Protein AF-A0A6I9VSH8-F1 (afdb_monomer_lite)

Organism: NCBI:txid144034

pLDDT: mean 87.17, std 11.44, range [42.62, 98.12]

Secondary structure (DSSP, 8-state):
-----TTHHHHHHHHHHHHHHHHHHHHHHHHHHHHHT--GGGS-HHHHHHHHHHHHHHHHHHHHHHHHTT---HHHHHHHHHHHHTT-EEEEEP-SS--EEEEEPPTT--HHHHHHHHHHHHHTT-------SS-S--S----

InterPro domains:
  IPR006205 Mevalonate kinase [PTHR43290] (6-136)
  IPR036554 GHMP kinase, C-terminal domain superfamily [G3DSA:3.30.70.890] (1-135)
  IPR036554 GHMP kinase, C-terminal domain superfamily [SSF55060] (44-135)

Structure (mmCIF, N/CA/C/O backbone):
data_AF-A0A6I9VSH8-F1
#
_entry.id   AF-A0A6I9VSH8-F1
#
loop_
_atom_site.group_PDB
_atom_site.id
_atom_site.type_symbol
_atom_site.label_atom_id
_atom_site.label_alt_id
_atom_site.label_comp_id
_atom_site.label_asym_id
_atom_site.label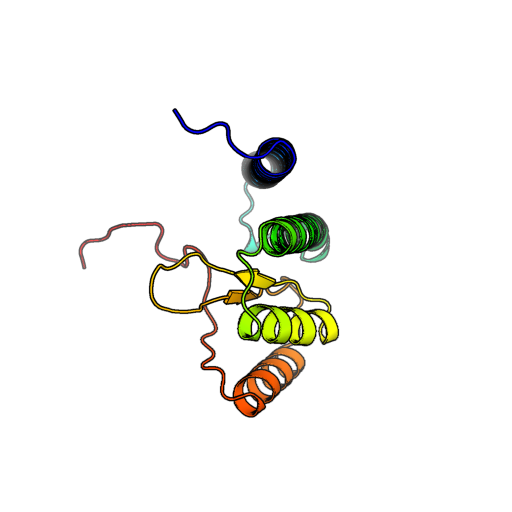_entity_id
_atom_site.label_seq_id
_atom_site.pdbx_PDB_ins_code
_atom_site.Cartn_x
_atom_site.Cartn_y
_atom_site.Cartn_z
_atom_site.occupancy
_atom_site.B_iso_or_equiv
_atom_site.auth_seq_id
_atom_site.auth_comp_id
_atom_site.auth_asym_id
_atom_site.auth_atom_id
_atom_site.pdbx_PDB_model_num
ATOM 1 N N . MET A 1 1 ? -9.561 30.539 16.257 1.00 42.62 1 MET A N 1
ATOM 2 C CA . MET A 1 1 ? -8.435 29.585 16.233 1.00 42.62 1 MET A CA 1
ATOM 3 C C . MET A 1 1 ? -8.617 28.661 17.418 1.00 42.62 1 MET A C 1
ATOM 5 O O . MET A 1 1 ? -8.584 29.148 18.536 1.00 42.62 1 MET A O 1
ATOM 9 N N . ARG A 1 2 ? -8.975 27.393 17.188 1.00 45.47 2 ARG A N 1
ATOM 10 C CA . ARG A 1 2 ? -9.014 26.387 18.259 1.00 45.47 2 ARG A CA 1
ATOM 11 C C . ARG A 1 2 ? -7.583 25.909 18.460 1.00 45.47 2 ARG A C 1
ATOM 13 O O . ARG A 1 2 ? -6.964 25.522 17.475 1.00 45.47 2 ARG A O 1
ATOM 20 N N . ASP A 1 3 ? -7.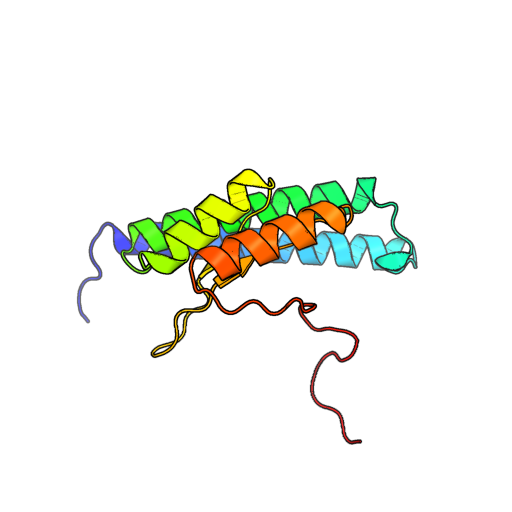096 25.958 19.692 1.00 50.59 3 ASP A N 1
ATOM 21 C CA . ASP A 1 3 ? -5.864 25.285 20.090 1.00 50.59 3 ASP A CA 1
ATOM 22 C C . ASP A 1 3 ? -5.998 23.798 19.752 1.00 50.59 3 ASP A C 1
ATOM 24 O O . ASP A 1 3 ? -6.753 23.056 20.387 1.00 50.59 3 ASP A O 1
ATOM 28 N N . SER A 1 4 ? -5.326 23.372 18.685 1.00 56.50 4 SER A N 1
ATOM 29 C CA . SER A 1 4 ? -5.160 21.962 18.359 1.00 56.50 4 SER A CA 1
ATOM 30 C C . SER A 1 4 ? -4.511 21.278 19.563 1.00 56.50 4 SER A C 1
ATOM 32 O O . SER A 1 4 ? -3.503 21.759 20.077 1.00 56.50 4 SER A O 1
ATOM 34 N N . CYS A 1 5 ? -5.113 20.184 20.035 1.00 61.09 5 CYS A N 1
ATOM 35 C CA . CYS A 1 5 ? -4.659 19.407 21.189 1.00 61.09 5 CYS A CA 1
ATOM 36 C C . CYS A 1 5 ? -3.136 19.171 21.141 1.00 61.09 5 CYS A C 1
ATOM 38 O O . CYS A 1 5 ? -2.602 18.836 20.084 1.00 61.09 5 CYS A O 1
ATOM 40 N N . SER A 1 6 ? -2.444 19.310 22.278 1.00 74.44 6 SER A N 1
ATOM 41 C CA . SER A 1 6 ? -0.973 19.249 22.392 1.00 74.44 6 SER A CA 1
ATOM 42 C C . SER A 1 6 ? -0.329 17.967 21.844 1.00 74.44 6 SER A C 1
ATOM 44 O O . SER A 1 6 ? 0.874 17.941 21.606 1.00 74.44 6 SER A O 1
ATOM 46 N N . ILE A 1 7 ? -1.124 16.918 21.624 1.00 75.12 7 ILE A N 1
ATOM 47 C CA . ILE A 1 7 ? -0.703 15.615 21.094 1.00 75.12 7 ILE A CA 1
ATOM 48 C C . ILE A 1 7 ? -0.900 15.523 19.569 1.00 75.12 7 ILE A C 1
ATOM 50 O O . ILE A 1 7 ? -0.199 14.769 18.903 1.00 75.12 7 ILE A O 1
ATOM 54 N N . ILE A 1 8 ? -1.811 16.311 18.988 1.00 86.31 8 ILE A N 1
ATOM 55 C CA . ILE A 1 8 ? -2.130 16.248 17.553 1.00 86.31 8 ILE A CA 1
ATOM 56 C C . ILE A 1 8 ? -0.989 16.825 16.715 1.00 86.31 8 ILE A C 1
ATOM 58 O O . ILE A 1 8 ? -0.578 16.195 15.743 1.00 86.31 8 ILE A O 1
ATOM 62 N N . ASN A 1 9 ? -0.462 17.994 17.093 1.00 88.94 9 ASN A N 1
ATOM 63 C CA . ASN A 1 9 ? 0.561 18.675 16.293 1.00 88.94 9 ASN A CA 1
ATOM 64 C C . ASN A 1 9 ? 1.828 17.816 16.108 1.00 88.94 9 ASN A C 1
ATOM 66 O O . ASN A 1 9 ? 2.209 17.613 14.960 1.00 88.94 9 ASN A O 1
ATOM 70 N N . PRO A 1 10 ? 2.405 17.191 17.158 1.00 92.69 10 PRO A N 1
ATOM 71 C CA . PRO A 1 10 ? 3.559 16.309 16.977 1.00 92.69 10 PRO A CA 1
ATOM 72 C C . PRO A 1 10 ? 3.290 15.112 16.056 1.00 92.69 10 PRO A C 1
ATOM 74 O O . PRO A 1 10 ? 4.185 14.663 15.344 1.00 92.69 10 PRO A O 1
ATOM 77 N N . ILE A 1 11 ? 2.071 14.558 16.056 1.00 92.25 11 ILE A N 1
ATOM 78 C CA . ILE A 1 11 ? 1.732 13.442 15.163 1.00 92.25 11 ILE A CA 1
ATOM 79 C C . ILE A 1 11 ? 1.655 13.925 13.710 1.00 92.25 11 ILE A C 1
ATOM 81 O O . ILE A 1 11 ? 2.183 13.259 12.822 1.00 92.25 11 ILE A O 1
ATOM 85 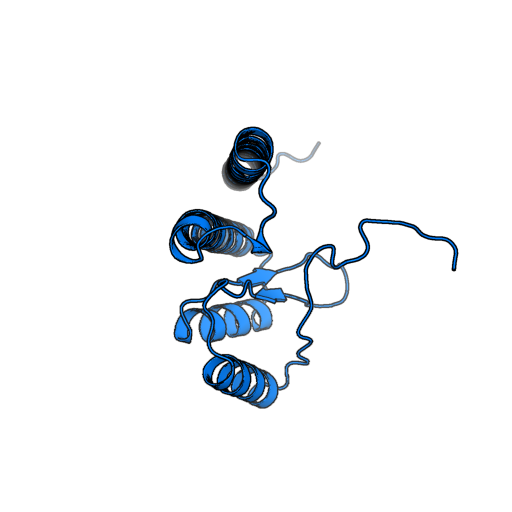N N . LEU A 1 12 ? 1.044 15.087 13.466 1.00 91.81 12 LEU A N 1
ATOM 86 C CA . LEU A 1 12 ? 0.994 15.689 12.131 1.00 91.81 12 LEU A CA 1
ATOM 87 C C . LEU A 1 12 ? 2.392 16.056 11.618 1.00 91.81 12 LEU A C 1
ATOM 89 O O . LEU A 1 12 ? 2.695 15.800 10.455 1.00 91.81 12 LEU A O 1
ATOM 93 N N . ASP A 1 13 ? 3.260 16.574 12.488 1.00 94.50 13 ASP A N 1
ATOM 94 C CA . ASP A 1 13 ? 4.657 16.863 12.154 1.00 94.50 13 ASP A CA 1
ATOM 95 C C . ASP A 1 13 ? 5.401 15.585 11.746 1.00 94.50 13 ASP A C 1
ATOM 97 O O . ASP A 1 13 ? 6.085 15.568 10.725 1.00 94.50 13 ASP A O 1
ATOM 101 N N . ASN A 1 14 ? 5.198 14.478 12.468 1.00 95.31 14 ASN A N 1
ATOM 102 C CA . ASN A 1 14 ? 5.764 13.182 12.085 1.00 95.31 14 ASN A CA 1
ATOM 103 C C . ASN A 1 14 ? 5.216 12.675 10.742 1.00 95.31 14 ASN A C 1
ATOM 105 O O . ASN A 1 14 ? 5.982 12.157 9.935 1.00 95.31 14 ASN A O 1
ATOM 109 N N . ILE A 1 15 ? 3.920 12.845 10.458 1.00 94.06 15 ILE A N 1
ATOM 110 C CA . ILE A 1 15 ? 3.347 12.486 9.148 1.00 94.06 15 ILE A CA 1
ATOM 111 C C . ILE A 1 15 ? 4.002 13.306 8.026 1.00 94.06 15 ILE A C 1
ATOM 113 O O . ILE A 1 15 ? 4.315 12.751 6.969 1.00 94.06 15 ILE A O 1
ATOM 117 N N . ASN A 1 16 ? 4.256 14.598 8.253 1.00 95.25 16 ASN A N 1
ATOM 118 C CA . ASN A 1 16 ? 4.971 15.446 7.298 1.00 95.25 16 ASN A CA 1
ATOM 119 C C . ASN A 1 16 ? 6.413 14.962 7.088 1.00 95.25 16 ASN A C 1
ATOM 121 O O . ASN A 1 16 ? 6.855 14.856 5.947 1.00 95.25 16 ASN A O 1
ATOM 125 N N . VAL A 1 17 ? 7.122 14.599 8.163 1.00 96.81 17 VAL A N 1
ATOM 126 C CA . VAL A 1 17 ? 8.474 14.022 8.075 1.00 96.81 17 VAL A CA 1
ATOM 127 C C . VAL A 1 17 ? 8.469 12.733 7.250 1.00 96.81 17 VAL A C 1
ATOM 129 O O . VAL A 1 17 ? 9.245 12.626 6.306 1.00 96.81 17 VAL A O 1
ATOM 132 N N . LEU A 1 18 ? 7.564 11.788 7.532 1.00 96.06 18 LEU A N 1
ATOM 133 C CA . LEU A 1 18 ? 7.449 10.546 6.755 1.00 96.06 18 LEU A CA 1
ATOM 134 C C . LEU A 1 18 ? 7.141 10.814 5.276 1.00 96.06 18 LEU A C 1
ATOM 136 O O . LEU A 1 18 ? 7.642 10.106 4.406 1.00 96.06 18 LEU A O 1
ATOM 140 N N . SER A 1 19 ? 6.330 11.834 4.989 1.00 94.62 19 SER A N 1
ATOM 141 C CA . SER A 1 19 ? 5.988 12.218 3.615 1.00 94.62 19 SER A CA 1
ATOM 142 C C . SER A 1 19 ? 7.201 12.772 2.869 1.00 94.62 19 SER A C 1
ATOM 144 O O . SER A 1 19 ? 7.423 12.398 1.722 1.00 94.62 19 SER A O 1
ATOM 146 N N . ASN A 1 20 ? 8.019 13.600 3.524 1.00 96.62 20 ASN A N 1
ATOM 147 C CA . ASN A 1 20 ? 9.257 14.111 2.935 1.00 96.62 20 ASN A CA 1
ATOM 148 C C . ASN A 1 20 ? 10.263 12.982 2.674 1.00 96.62 20 ASN A C 1
ATOM 150 O O . ASN A 1 20 ? 10.813 12.912 1.583 1.00 96.62 20 ASN A O 1
ATOM 154 N N . ILE A 1 21 ? 10.420 12.044 3.616 1.00 96.62 21 ILE A N 1
ATOM 155 C CA . ILE A 1 21 ? 11.291 10.873 3.418 1.00 96.62 21 ILE A CA 1
ATOM 156 C C . ILE A 1 21 ? 10.806 10.033 2.226 1.00 96.62 21 ILE A C 1
ATOM 158 O O . ILE A 1 21 ? 11.618 9.580 1.426 1.00 96.62 21 ILE A O 1
ATOM 162 N N . ALA A 1 22 ? 9.491 9.845 2.066 1.00 94.50 22 ALA A N 1
ATOM 163 C CA . ALA A 1 22 ? 8.951 9.134 0.906 1.00 94.50 22 ALA A CA 1
ATOM 164 C C . ALA A 1 22 ? 9.297 9.841 -0.415 1.00 94.50 22 ALA A C 1
ATOM 166 O O . ALA A 1 22 ? 9.686 9.180 -1.374 1.00 94.50 22 ALA A O 1
ATOM 167 N N . VAL A 1 23 ? 9.189 11.173 -0.465 1.00 95.06 23 VAL A N 1
ATOM 168 C CA . VAL A 1 23 ? 9.585 11.965 -1.642 1.00 95.06 23 VAL A CA 1
ATOM 169 C C . VAL A 1 23 ? 11.077 11.807 -1.933 1.00 95.06 23 VAL A C 1
ATOM 171 O O . VAL A 1 23 ? 11.441 11.591 -3.084 1.00 95.06 23 VAL A O 1
ATOM 174 N N . ASP A 1 24 ? 11.931 11.838 -0.910 1.00 95.19 24 ASP A N 1
ATOM 175 C CA . ASP A 1 24 ? 13.375 11.651 -1.080 1.00 95.19 24 ASP A CA 1
ATOM 176 C C . ASP A 1 24 ? 13.713 10.271 -1.662 1.00 95.19 24 ASP A C 1
ATOM 178 O O . ASP A 1 24 ? 14.567 10.170 -2.539 1.00 95.19 24 ASP A O 1
ATOM 182 N N . ILE A 1 25 ? 13.012 9.217 -1.234 1.00 92.75 25 ILE A N 1
ATOM 183 C CA . ILE A 1 25 ? 13.142 7.861 -1.793 1.00 92.75 25 ILE A CA 1
ATOM 184 C C . ILE A 1 25 ? 12.758 7.841 -3.277 1.00 92.75 25 ILE A C 1
ATOM 186 O O . ILE A 1 25 ? 13.474 7.250 -4.085 1.00 92.75 25 ILE A O 1
ATOM 190 N N . PHE A 1 26 ? 11.649 8.488 -3.654 1.00 91.38 26 PHE A N 1
ATOM 191 C CA . PHE A 1 26 ? 11.245 8.564 -5.061 1.00 91.38 26 PHE A CA 1
ATOM 192 C C . PHE A 1 26 ? 12.257 9.340 -5.907 1.00 91.38 26 PHE A C 1
ATOM 194 O O . PHE A 1 26 ? 12.590 8.888 -6.998 1.00 91.38 26 PHE A O 1
ATOM 201 N N . ASN A 1 27 ? 12.790 10.449 -5.390 1.00 93.62 27 ASN A N 1
ATOM 202 C CA . ASN A 1 27 ? 13.819 11.232 -6.074 1.00 93.62 27 ASN A CA 1
ATOM 203 C C . ASN A 1 27 ? 15.120 10.434 -6.252 1.00 93.62 27 ASN A C 1
ATOM 205 O O . ASN A 1 27 ? 15.729 10.502 -7.313 1.00 93.62 27 ASN A O 1
ATOM 209 N N . GLN A 1 28 ? 15.530 9.655 -5.244 1.00 92.06 28 GLN A N 1
ATOM 210 C CA . GLN A 1 28 ? 16.699 8.771 -5.342 1.00 92.06 28 GLN A CA 1
ATOM 211 C C . GLN A 1 28 ? 16.503 7.708 -6.426 1.00 92.06 28 GLN A C 1
ATOM 213 O O . GLN A 1 28 ? 17.388 7.506 -7.254 1.00 92.06 28 GLN A O 1
ATOM 218 N N . LEU A 1 29 ? 15.331 7.067 -6.461 1.00 89.94 29 LEU A N 1
ATOM 219 C CA . LEU A 1 29 ? 15.007 6.096 -7.504 1.00 89.94 29 LEU A CA 1
ATOM 220 C C . LEU A 1 29 ? 15.006 6.748 -8.897 1.00 89.94 29 LEU A C 1
ATOM 222 O O . LEU A 1 29 ? 15.544 6.179 -9.842 1.00 89.94 29 LEU A O 1
ATOM 226 N N . GLU A 1 30 ? 14.427 7.943 -9.036 1.00 89.81 30 GLU A N 1
ATOM 227 C CA . GLU A 1 30 ? 14.412 8.689 -10.300 1.00 89.81 30 GLU A CA 1
ATOM 228 C C . GLU A 1 30 ? 15.825 9.076 -10.762 1.00 89.81 30 GLU A C 1
ATOM 230 O O . GLU A 1 30 ? 16.157 8.902 -11.935 1.00 89.81 30 GLU A O 1
ATOM 235 N N . GLU A 1 31 ? 16.678 9.549 -9.850 1.00 91.69 31 GLU A N 1
ATOM 236 C CA . GLU A 1 31 ? 18.072 9.887 -10.142 1.00 91.69 31 GLU A CA 1
ATOM 237 C C . GLU A 1 31 ? 18.865 8.657 -10.603 1.00 91.69 31 GLU A C 1
ATOM 239 O O . GLU A 1 31 ? 19.589 8.723 -11.598 1.00 91.69 31 GLU A O 1
ATOM 244 N N . GLU A 1 32 ? 18.693 7.510 -9.943 1.00 88.81 32 GLU A N 1
ATOM 245 C CA . GLU A 1 32 ? 19.343 6.261 -10.346 1.00 88.81 32 GLU A CA 1
ATOM 246 C C . GLU A 1 32 ? 18.901 5.797 -11.738 1.00 88.81 32 GLU A C 1
ATOM 248 O O . GLU A 1 32 ? 19.737 5.417 -12.565 1.00 88.81 32 GLU A O 1
ATOM 253 N N . LEU A 1 33 ? 17.602 5.866 -12.036 1.00 88.69 33 LEU A N 1
ATOM 254 C CA . LEU A 1 33 ? 17.067 5.550 -13.363 1.00 88.69 33 LEU A CA 1
ATOM 255 C C . LEU A 1 33 ? 17.633 6.497 -14.428 1.00 88.69 33 LEU A C 1
ATOM 257 O O . LEU A 1 33 ? 18.058 6.055 -15.496 1.00 88.69 33 LEU A O 1
ATOM 261 N N . TYR A 1 34 ? 17.714 7.793 -14.121 1.00 89.94 34 TYR A N 1
ATOM 262 C CA . TYR A 1 34 ? 18.276 8.796 -15.022 1.00 89.94 34 TYR A CA 1
ATOM 263 C C . TYR A 1 34 ? 19.764 8.550 -15.316 1.00 89.94 34 TYR A C 1
ATOM 265 O O . TYR A 1 34 ? 20.177 8.583 -16.476 1.00 89.94 34 TYR A O 1
ATOM 273 N N . LEU A 1 35 ? 20.572 8.273 -14.288 1.00 89.69 35 LEU A N 1
ATOM 274 C CA . LEU A 1 35 ? 22.015 8.045 -14.431 1.00 89.69 35 LEU A CA 1
ATOM 275 C C . LEU A 1 35 ? 22.341 6.739 -15.163 1.00 89.69 35 LEU A C 1
ATOM 277 O O . LEU A 1 35 ? 23.331 6.671 -15.894 1.00 89.69 35 LEU A O 1
ATOM 281 N N . THR A 1 36 ? 21.530 5.701 -14.964 1.00 88.31 36 THR A N 1
ATOM 282 C CA . THR A 1 36 ? 21.727 4.390 -15.601 1.00 88.31 36 THR A CA 1
ATOM 283 C C . THR A 1 36 ? 21.108 4.305 -16.997 1.00 88.31 36 THR A C 1
ATOM 285 O O . THR A 1 36 ? 21.492 3.433 -17.777 1.00 88.31 36 THR A O 1
ATOM 288 N N . GLY A 1 37 ? 20.179 5.206 -17.335 1.00 86.69 37 GLY A N 1
ATOM 289 C CA . GLY A 1 37 ? 19.404 5.152 -18.576 1.00 86.69 37 GLY A CA 1
ATOM 290 C C . GLY A 1 37 ? 18.442 3.959 -18.638 1.00 86.69 37 GLY A C 1
ATOM 291 O O . GLY A 1 37 ? 18.004 3.591 -19.727 1.00 86.69 37 GLY A O 1
ATOM 292 N N . LEU A 1 38 ? 18.158 3.341 -17.489 1.00 86.31 38 LEU A N 1
ATOM 293 C CA . LEU A 1 38 ? 17.284 2.182 -17.344 1.00 86.31 38 LEU A CA 1
ATOM 294 C C . LEU A 1 38 ? 15.852 2.614 -17.024 1.00 86.31 38 LEU A C 1
ATOM 296 O O . LEU A 1 38 ? 15.605 3.702 -16.504 1.00 86.31 38 LEU A O 1
ATOM 300 N N . THR A 1 39 ? 14.899 1.731 -17.302 1.00 83.44 39 THR A N 1
ATOM 301 C CA . THR A 1 39 ? 13.536 1.828 -16.775 1.00 83.44 39 THR A CA 1
ATOM 302 C C . THR A 1 39 ? 13.394 1.004 -15.494 1.00 83.44 39 THR A C 1
ATOM 304 O O . THR A 1 39 ? 14.247 0.176 -15.174 1.00 83.44 39 THR A O 1
ATOM 307 N N . ILE A 1 40 ? 12.299 1.205 -14.750 1.00 80.44 40 ILE A N 1
ATOM 308 C CA . ILE A 1 40 ? 11.989 0.389 -13.562 1.00 80.44 40 ILE A CA 1
ATOM 309 C C . ILE A 1 40 ? 11.947 -1.105 -13.918 1.00 80.44 40 ILE A C 1
ATOM 311 O O . ILE A 1 40 ? 12.400 -1.923 -13.123 1.00 80.44 40 ILE A O 1
ATOM 315 N N . ASP A 1 41 ? 11.462 -1.444 -15.116 1.00 80.06 41 ASP A N 1
ATOM 316 C CA . ASP A 1 41 ? 11.361 -2.827 -15.595 1.00 80.06 41 ASP A CA 1
ATOM 317 C C . ASP A 1 41 ? 12.737 -3.448 -15.904 1.00 80.06 41 ASP A C 1
ATOM 319 O O . ASP A 1 41 ? 12.879 -4.671 -15.898 1.00 80.06 41 ASP A O 1
ATOM 323 N N . ASP A 1 42 ? 13.758 -2.619 -16.148 1.00 81.81 42 ASP A N 1
ATOM 324 C CA . ASP A 1 42 ? 15.129 -3.069 -16.404 1.00 81.81 42 ASP A CA 1
ATOM 325 C C . ASP A 1 42 ? 15.949 -3.243 -15.110 1.00 81.81 42 ASP A C 1
ATOM 327 O O . ASP A 1 42 ? 17.003 -3.892 -15.115 1.00 81.81 42 ASP A O 1
ATOM 331 N N . LEU A 1 43 ? 15.498 -2.657 -13.992 1.00 79.75 43 LEU A N 1
ATOM 332 C CA . LEU A 1 43 ? 16.190 -2.765 -12.710 1.00 79.75 43 LEU A CA 1
ATOM 333 C C . LEU A 1 43 ? 16.124 -4.195 -12.171 1.00 79.75 43 LEU A C 1
ATOM 335 O O . LEU A 1 43 ? 15.100 -4.875 -12.220 1.00 79.75 43 LEU A O 1
ATOM 339 N N . GLN A 1 44 ? 17.232 -4.646 -11.578 1.00 79.88 44 GLN A N 1
ATOM 340 C CA . GLN A 1 44 ? 17.243 -5.936 -10.898 1.00 79.88 44 GLN A CA 1
ATOM 341 C C . GLN A 1 44 ? 16.227 -5.922 -9.746 1.00 79.88 44 GLN A C 1
ATOM 343 O O . GLN A 1 44 ? 16.253 -4.993 -8.932 1.00 79.88 44 GLN A O 1
ATOM 348 N N . PRO A 1 45 ? 15.384 -6.961 -9.602 1.00 78.81 45 PRO A N 1
ATOM 349 C CA . PRO A 1 45 ? 14.349 -6.969 -8.574 1.00 78.81 45 PRO A CA 1
ATOM 350 C C . PRO A 1 45 ? 14.894 -6.824 -7.151 1.00 78.81 45 PRO A C 1
ATOM 352 O O . PRO A 1 45 ? 14.222 -6.258 -6.297 1.00 78.81 45 PRO A O 1
ATOM 355 N N . CYS A 1 46 ? 16.122 -7.287 -6.889 1.00 78.69 46 CYS A N 1
ATOM 356 C CA . CYS A 1 46 ? 16.790 -7.106 -5.598 1.00 78.69 46 CYS A CA 1
ATOM 357 C C . CYS A 1 46 ? 17.146 -5.643 -5.296 1.00 78.69 46 CYS A C 1
ATOM 359 O O . CYS A 1 46 ? 17.146 -5.247 -4.136 1.00 78.69 46 CYS A O 1
ATOM 361 N N . HIS A 1 47 ? 17.436 -4.844 -6.323 1.00 80.38 47 HIS A N 1
ATOM 362 C CA . HIS A 1 47 ? 17.741 -3.422 -6.179 1.00 80.38 47 HIS A CA 1
ATOM 363 C C . HIS A 1 47 ? 16.467 -2.635 -5.878 1.00 80.38 47 HIS A C 1
ATOM 365 O O . HIS A 1 47 ? 16.413 -1.857 -4.929 1.00 80.38 47 HIS A O 1
ATOM 371 N N . LEU A 1 48 ? 15.397 -2.940 -6.617 1.00 84.62 48 LEU A N 1
ATOM 372 C CA . LEU A 1 48 ? 14.076 -2.361 -6.393 1.00 84.62 48 LEU A CA 1
ATOM 373 C C . LEU A 1 48 ? 13.487 -2.771 -5.031 1.00 84.62 48 LEU A C 1
ATOM 375 O O . LEU A 1 48 ? 12.795 -1.977 -4.397 1.00 84.62 48 LEU A O 1
ATOM 379 N N . GLN A 1 49 ? 13.801 -3.978 -4.548 1.00 87.06 49 GLN A N 1
ATOM 380 C CA . GLN A 1 49 ? 13.325 -4.480 -3.258 1.00 87.06 49 GLN A CA 1
ATOM 381 C C . GLN A 1 49 ? 13.679 -3.545 -2.096 1.00 87.06 49 GLN A C 1
ATOM 383 O O . GLN A 1 49 ? 12.812 -3.280 -1.273 1.00 87.06 49 GLN A O 1
ATOM 388 N N . ASN A 1 50 ? 14.894 -2.987 -2.060 1.00 87.81 50 ASN A N 1
ATOM 389 C CA . ASN A 1 50 ? 15.305 -2.079 -0.985 1.00 87.81 50 ASN A CA 1
ATOM 390 C C . ASN A 1 50 ? 14.403 -0.837 -0.918 1.00 87.81 50 ASN A C 1
ATOM 392 O O . ASN A 1 50 ? 13.932 -0.468 0.156 1.00 87.81 50 ASN A O 1
ATOM 396 N N . PHE A 1 51 ? 14.114 -0.218 -2.068 1.00 89.69 51 PHE A N 1
ATOM 397 C CA . PHE A 1 51 ? 13.203 0.928 -2.139 1.00 89.69 51 PHE A CA 1
ATOM 398 C C . PHE A 1 51 ? 11.796 0.555 -1.666 1.00 89.69 51 PHE A C 1
ATOM 400 O O . PHE A 1 51 ? 11.168 1.307 -0.919 1.00 89.69 51 PHE A O 1
ATOM 407 N N . TYR A 1 52 ? 11.310 -0.625 -2.059 1.00 90.62 52 TYR A N 1
ATOM 408 C CA . TYR A 1 52 ? 10.008 -1.120 -1.622 1.00 90.62 52 TYR A CA 1
ATOM 409 C C . TYR A 1 52 ? 9.961 -1.404 -0.122 1.00 90.62 52 TYR A C 1
ATOM 411 O O . TYR A 1 52 ? 8.982 -1.028 0.514 1.00 90.62 52 TYR A O 1
ATOM 419 N N . ASP A 1 53 ? 10.999 -2.000 0.460 1.00 91.50 53 ASP A N 1
ATOM 420 C CA . ASP A 1 53 ? 11.061 -2.281 1.897 1.00 91.50 53 ASP A CA 1
ATOM 421 C C . ASP A 1 53 ? 10.978 -0.981 2.710 1.00 91.50 53 ASP A C 1
ATOM 423 O O . ASP A 1 53 ? 10.154 -0.869 3.621 1.00 91.50 53 ASP A O 1
ATOM 427 N N . PHE A 1 54 ? 11.725 0.053 2.305 1.00 92.62 54 PHE A N 1
ATOM 428 C CA . PHE A 1 54 ? 11.618 1.377 2.921 1.00 92.62 54 PHE A CA 1
ATOM 429 C C . PHE A 1 54 ? 10.217 1.984 2.765 1.00 92.62 54 PHE A C 1
ATOM 431 O O . PHE A 1 54 ? 9.661 2.512 3.730 1.00 92.62 54 PHE A O 1
ATOM 438 N N . LEU A 1 55 ? 9.606 1.900 1.578 1.00 92.94 55 LEU A N 1
ATOM 439 C CA . LEU A 1 55 ? 8.242 2.394 1.364 1.00 92.94 55 LEU A CA 1
ATOM 440 C C . LEU A 1 55 ? 7.216 1.654 2.233 1.00 92.94 55 LEU A C 1
ATOM 442 O O . LEU A 1 55 ? 6.325 2.288 2.803 1.00 92.94 55 LEU A O 1
ATOM 446 N N . LEU A 1 56 ? 7.341 0.332 2.368 1.00 93.94 56 LEU A N 1
ATOM 447 C CA . LEU A 1 56 ? 6.485 -0.482 3.229 1.00 93.94 56 LEU A CA 1
ATOM 448 C C . LEU A 1 56 ? 6.590 -0.023 4.691 1.00 93.94 56 LEU A C 1
ATOM 450 O O . LEU A 1 56 ? 5.559 0.158 5.350 1.00 93.94 56 LEU A O 1
ATOM 454 N N . ASP A 1 57 ? 7.798 0.244 5.184 1.00 94.69 57 ASP A N 1
ATOM 455 C CA . ASP A 1 57 ? 8.013 0.762 6.537 1.00 94.69 57 ASP A CA 1
ATOM 456 C C . ASP A 1 57 ? 7.372 2.139 6.738 1.00 94.69 57 ASP A C 1
ATOM 458 O O . ASP A 1 57 ? 6.635 2.341 7.710 1.00 94.69 57 ASP A O 1
ATOM 462 N N . LEU A 1 58 ? 7.550 3.068 5.793 1.00 95.88 58 LEU A N 1
ATOM 463 C CA . LEU A 1 58 ? 6.909 4.386 5.854 1.00 95.88 58 LEU A CA 1
ATOM 464 C C . LEU A 1 58 ? 5.380 4.280 5.869 1.00 95.88 58 LEU A C 1
ATOM 466 O O . LEU A 1 58 ? 4.711 4.995 6.620 1.00 95.88 58 LEU A O 1
ATOM 470 N N . ILE A 1 59 ? 4.808 3.369 5.082 1.00 94.75 59 ILE A N 1
ATOM 471 C CA . ILE A 1 59 ? 3.363 3.109 5.044 1.00 94.75 59 ILE A CA 1
ATOM 472 C C . ILE A 1 59 ? 2.876 2.570 6.381 1.00 94.75 59 ILE A C 1
ATOM 474 O O . ILE A 1 59 ? 1.874 3.067 6.901 1.00 94.75 59 ILE A O 1
ATOM 478 N N . HIS A 1 60 ? 3.596 1.605 6.959 1.00 95.06 60 HIS A N 1
ATOM 479 C CA . HIS A 1 60 ? 3.278 1.046 8.268 1.00 95.06 60 HIS A CA 1
ATOM 480 C C . HIS A 1 60 ? 3.294 2.131 9.349 1.00 95.06 60 HIS A C 1
ATOM 482 O O . HIS A 1 60 ? 2.315 2.292 10.080 1.00 95.06 60 HIS A O 1
ATOM 488 N N . MET A 1 61 ? 4.381 2.906 9.429 1.00 95.75 61 MET A N 1
ATOM 489 C CA . MET A 1 61 ? 4.530 3.984 10.407 1.00 95.75 61 MET A CA 1
ATOM 490 C C . MET A 1 61 ? 3.418 5.019 10.244 1.00 95.75 61 MET A C 1
ATOM 492 O O . MET A 1 61 ? 2.744 5.380 11.208 1.00 95.75 61 MET A O 1
ATOM 496 N N . ASN A 1 62 ? 3.159 5.445 9.009 1.00 95.06 62 ASN A N 1
ATOM 497 C CA . ASN A 1 62 ? 2.152 6.454 8.727 1.00 95.06 62 ASN A CA 1
ATOM 498 C C . ASN A 1 62 ? 0.730 5.928 9.025 1.00 95.06 62 ASN A C 1
ATOM 500 O O . ASN A 1 62 ? -0.124 6.681 9.482 1.00 95.06 62 ASN A O 1
ATOM 504 N N . GLN A 1 63 ? 0.441 4.642 8.809 1.00 93.94 63 GLN A N 1
ATOM 505 C CA . GLN A 1 63 ? -0.829 4.039 9.234 1.00 93.94 63 GLN A CA 1
ATOM 506 C C . GLN A 1 63 ? -0.957 3.978 10.768 1.00 93.94 63 GLN A C 1
ATOM 508 O O . GLN A 1 63 ? -2.037 4.239 11.305 1.00 93.94 63 GLN A O 1
ATOM 513 N N . GLY A 1 64 ? 0.134 3.697 11.483 1.00 93.56 64 GLY A N 1
ATOM 514 C CA . GLY A 1 64 ? 0.182 3.759 12.946 1.00 93.56 64 GLY A CA 1
ATOM 515 C C . GLY A 1 64 ? -0.114 5.162 13.486 1.00 93.56 64 GLY A C 1
ATOM 516 O O . GLY A 1 64 ? -0.942 5.315 14.383 1.00 93.56 64 GLY A O 1
ATOM 517 N N . LEU A 1 65 ? 0.474 6.200 12.883 1.00 93.69 65 LEU A N 1
ATOM 518 C CA . LEU A 1 65 ? 0.213 7.601 13.238 1.00 93.69 65 LEU A CA 1
ATOM 519 C C . LEU A 1 65 ? -1.247 8.006 12.977 1.00 93.69 65 LEU A C 1
ATOM 521 O O . LEU A 1 65 ? -1.879 8.617 13.838 1.00 93.69 65 LEU A O 1
ATOM 525 N N . LEU A 1 66 ? -1.823 7.615 11.835 1.00 91.25 66 LEU A N 1
ATOM 526 C CA . LEU A 1 66 ? -3.248 7.849 11.556 1.00 91.25 66 LEU A CA 1
ATOM 527 C C . LEU A 1 66 ? -4.161 7.123 12.553 1.00 91.25 66 LEU A C 1
ATOM 529 O O . LEU A 1 66 ? -5.199 7.653 12.951 1.00 91.25 66 LEU A O 1
ATOM 533 N N . SER A 1 67 ? -3.766 5.928 12.990 1.00 89.94 67 SER A N 1
ATOM 534 C CA . SER A 1 67 ? -4.482 5.187 14.033 1.00 89.94 67 SER A CA 1
ATOM 535 C C . SER A 1 67 ? -4.418 5.916 15.377 1.00 89.94 67 SER A C 1
ATOM 537 O O . SER A 1 67 ? -5.440 6.038 16.046 1.00 89.94 67 SER A O 1
ATOM 539 N N . ALA A 1 68 ? -3.260 6.479 15.738 1.00 90.69 68 ALA A N 1
ATOM 540 C CA . ALA A 1 68 ? -3.089 7.279 16.953 1.00 90.69 68 ALA A CA 1
ATOM 541 C C . ALA A 1 68 ? -3.918 8.578 16.945 1.00 90.69 68 ALA A C 1
ATOM 543 O O . ALA A 1 68 ? -4.353 9.034 18.000 1.00 90.69 68 ALA A O 1
ATOM 544 N N . LEU A 1 69 ? -4.195 9.144 15.765 1.00 89.25 69 LEU A N 1
ATOM 545 C CA . LEU A 1 69 ? -5.117 10.276 15.596 1.00 89.25 69 LEU A CA 1
ATOM 546 C C . LEU A 1 69 ? -6.603 9.883 15.667 1.00 89.25 69 LEU A C 1
ATOM 548 O O . LEU A 1 69 ? -7.464 10.753 15.560 1.00 89.25 69 LEU A O 1
ATOM 552 N N . GLY A 1 70 ? -6.925 8.593 15.810 1.00 86.50 70 GLY A N 1
ATOM 553 C CA . GLY A 1 70 ? -8.303 8.098 15.772 1.00 86.50 70 GLY A CA 1
ATOM 554 C C . GLY A 1 70 ? -8.938 8.153 14.379 1.00 86.50 70 GLY A C 1
ATOM 555 O O . GLY A 1 70 ? -10.157 8.073 14.264 1.00 86.50 70 GLY A O 1
ATOM 556 N N . ILE A 1 71 ? -8.126 8.303 13.326 1.00 84.88 71 ILE A N 1
ATOM 557 C CA . ILE A 1 71 ? -8.589 8.347 11.929 1.00 84.88 71 ILE A CA 1
ATOM 558 C C . ILE A 1 71 ? -8.775 6.926 11.379 1.00 84.88 71 ILE A C 1
ATOM 560 O O . ILE A 1 71 ? -9.587 6.713 10.482 1.00 84.88 71 ILE A O 1
ATOM 564 N N . SER A 1 72 ? -8.034 5.943 11.904 1.00 81.62 72 SER A N 1
ATOM 565 C CA . SER A 1 72 ? -8.147 4.563 11.428 1.00 81.62 72 SER A CA 1
ATOM 566 C C . SER A 1 72 ? -9.454 3.907 11.866 1.00 81.62 72 SER A C 1
ATOM 568 O O . SER A 1 72 ? -9.824 3.935 13.041 1.00 81.62 72 SER A O 1
ATOM 570 N N . GLN A 1 73 ? -10.123 3.262 10.915 1.00 83.69 73 GLN A N 1
ATOM 571 C CA . GLN A 1 73 ? -11.381 2.553 11.122 1.00 83.69 73 GLN A CA 1
ATOM 572 C C . GLN A 1 73 ? -11.144 1.047 11.338 1.00 83.69 73 GLN A C 1
ATOM 574 O O . GLN A 1 73 ? -10.139 0.507 10.865 1.00 83.69 73 GLN A O 1
ATOM 579 N N . PRO A 1 74 ? -12.066 0.329 12.013 1.00 88.31 74 PRO A N 1
ATOM 580 C CA . PRO A 1 74 ? -11.903 -1.097 12.304 1.00 88.31 74 PRO A CA 1
ATOM 581 C C . PRO A 1 74 ? -11.635 -1.959 11.064 1.00 88.31 74 PRO A C 1
ATOM 583 O O . PRO A 1 74 ? -10.755 -2.815 11.098 1.00 88.31 74 PRO A O 1
ATOM 586 N N . ASN A 1 75 ? -12.332 -1.695 9.956 1.00 90.62 75 ASN A N 1
ATOM 587 C CA . ASN A 1 75 ? -12.162 -2.445 8.710 1.00 90.62 75 ASN A CA 1
ATOM 588 C C . ASN A 1 75 ? -10.762 -2.268 8.119 1.00 90.62 75 ASN A C 1
ATOM 590 O O . ASN A 1 75 ? -10.131 -3.243 7.721 1.00 90.62 75 ASN A O 1
ATOM 594 N N . VAL A 1 76 ? -10.237 -1.040 8.129 1.00 90.31 76 VAL A N 1
ATOM 595 C CA . VAL A 1 76 ? -8.864 -0.761 7.690 1.00 90.31 76 VAL A CA 1
ATOM 596 C C . VAL A 1 76 ? -7.861 -1.511 8.560 1.00 90.31 76 VAL A C 1
ATOM 598 O O . VAL A 1 76 ? -6.924 -2.101 8.031 1.00 90.31 76 VAL A O 1
ATOM 601 N N . ASN A 1 77 ? -8.061 -1.539 9.880 1.00 90.25 77 ASN A N 1
ATOM 602 C CA . ASN A 1 77 ? -7.166 -2.272 10.777 1.00 90.25 77 ASN A CA 1
ATOM 603 C C . ASN A 1 77 ? -7.143 -3.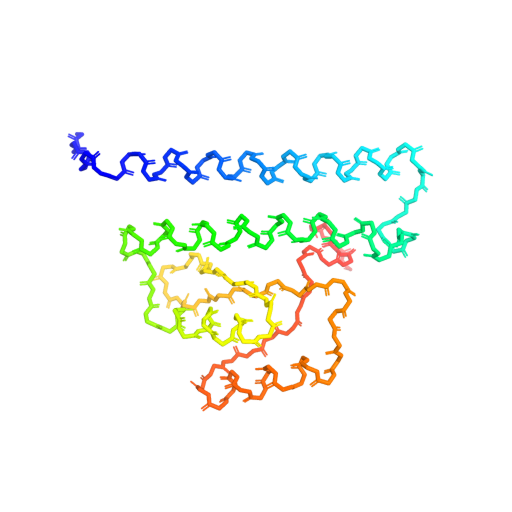775 10.452 1.00 90.25 77 ASN A C 1
ATOM 605 O O . ASN A 1 77 ? -6.069 -4.373 10.461 1.00 90.25 77 ASN A O 1
ATOM 609 N N . ILE A 1 78 ? -8.294 -4.365 10.109 1.00 94.25 78 ILE A N 1
ATOM 610 C CA . ILE A 1 78 ? -8.383 -5.764 9.664 1.00 94.25 78 ILE A CA 1
ATOM 611 C C . ILE A 1 78 ? -7.633 -5.955 8.341 1.00 94.25 78 ILE A C 1
ATOM 613 O O . ILE A 1 78 ? -6.813 -6.862 8.242 1.00 94.25 78 ILE A 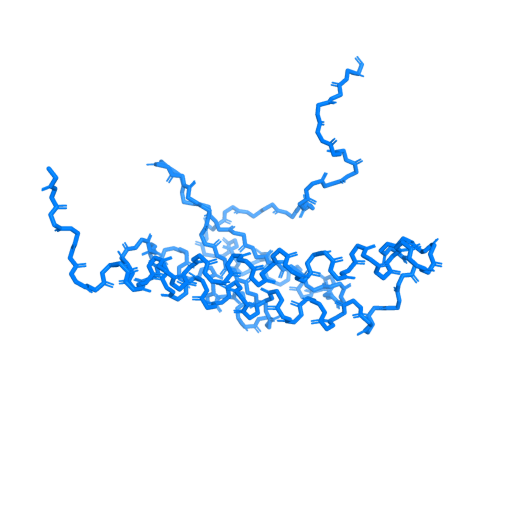O 1
ATOM 617 N N . ILE A 1 79 ? -7.849 -5.084 7.349 1.00 95.31 79 ILE A N 1
ATOM 618 C CA . ILE A 1 79 ? -7.151 -5.149 6.053 1.00 95.31 79 ILE A CA 1
ATOM 619 C C . ILE A 1 79 ? -5.631 -5.077 6.251 1.00 95.31 79 ILE A C 1
ATOM 621 O O . ILE A 1 79 ? -4.892 -5.884 5.689 1.00 95.31 79 ILE A O 1
ATOM 625 N N . CYS A 1 80 ? -5.153 -4.145 7.079 1.00 94.81 80 CYS A N 1
ATOM 626 C CA . CYS A 1 80 ? -3.731 -3.994 7.375 1.00 94.81 80 CYS A CA 1
ATOM 627 C C . CYS A 1 80 ? -3.157 -5.199 8.133 1.00 94.81 80 CYS A C 1
ATOM 629 O O . CYS A 1 80 ? -2.022 -5.584 7.863 1.00 94.81 80 CYS A O 1
ATOM 631 N N . ALA A 1 81 ? -3.919 -5.805 9.048 1.00 95.31 81 ALA A N 1
ATOM 632 C CA . ALA A 1 81 ? -3.512 -7.024 9.746 1.00 95.31 81 ALA A CA 1
ATOM 633 C C . ALA A 1 81 ? -3.423 -8.227 8.793 1.00 95.31 81 ALA A C 1
ATOM 635 O O . ALA A 1 81 ? -2.434 -8.954 8.825 1.00 95.31 81 ALA A O 1
ATOM 636 N N . ILE A 1 82 ? -4.398 -8.392 7.892 1.00 97.12 82 ILE A N 1
ATOM 637 C CA . ILE A 1 82 ? -4.355 -9.421 6.844 1.00 97.12 82 ILE A CA 1
ATOM 638 C C . ILE A 1 82 ? -3.122 -9.207 5.962 1.00 97.12 82 ILE A C 1
ATOM 640 O O . ILE A 1 82 ? -2.339 -10.129 5.783 1.00 97.12 82 ILE A O 1
ATOM 644 N N . ALA A 1 83 ? -2.884 -7.985 5.473 1.00 96.00 83 ALA A N 1
ATOM 645 C CA . ALA A 1 83 ? -1.719 -7.671 4.644 1.00 96.00 83 ALA A CA 1
ATOM 646 C C . ALA A 1 83 ? -0.384 -8.037 5.325 1.00 96.00 83 ALA A C 1
ATOM 648 O O . ALA A 1 83 ? 0.520 -8.563 4.676 1.00 96.00 83 ALA A O 1
ATOM 649 N N . GLN A 1 84 ? -0.269 -7.807 6.639 1.00 95.12 84 GLN A N 1
ATOM 650 C CA . GLN A 1 84 ? 0.928 -8.148 7.415 1.00 95.12 84 GLN A CA 1
ATOM 651 C C . GLN A 1 84 ? 1.219 -9.655 7.439 1.00 95.12 84 GLN A C 1
ATOM 653 O O . GLN A 1 84 ? 2.393 -10.020 7.423 1.00 95.12 84 GLN A O 1
ATOM 658 N N . ASN A 1 85 ? 0.197 -10.520 7.396 1.00 95.88 85 ASN A N 1
ATOM 659 C CA . ASN A 1 85 ? 0.384 -11.977 7.313 1.00 95.88 85 ASN A CA 1
ATOM 660 C C . ASN A 1 85 ? 1.088 -12.413 6.016 1.00 95.88 85 ASN A C 1
ATOM 662 O O . ASN A 1 85 ? 1.699 -13.478 5.980 1.00 95.88 85 ASN A O 1
ATOM 666 N N . TYR A 1 86 ? 1.040 -11.576 4.975 1.00 95.12 86 TYR A N 1
ATOM 667 C CA . TYR A 1 86 ? 1.709 -11.783 3.687 1.00 95.12 86 TYR A CA 1
ATOM 668 C C . TYR A 1 86 ? 2.978 -10.928 3.545 1.00 95.12 86 TYR A C 1
ATOM 670 O O . TYR A 1 86 ? 3.459 -10.715 2.436 1.00 95.12 86 TYR A O 1
ATOM 678 N N . SER A 1 87 ? 3.515 -10.398 4.651 1.00 93.06 87 SER A N 1
ATOM 679 C CA . SER A 1 87 ? 4.665 -9.479 4.658 1.00 93.06 87 SER A CA 1
ATOM 680 C C . SER A 1 87 ? 4.440 -8.170 3.889 1.00 93.06 87 SER A C 1
ATOM 682 O O . SER A 1 87 ? 5.394 -7.473 3.559 1.00 93.06 87 SER A O 1
ATOM 684 N N . LEU A 1 88 ? 3.185 -7.784 3.655 1.00 95.12 88 LEU A N 1
ATOM 685 C CA . LEU A 1 88 ? 2.821 -6.537 2.986 1.00 95.12 88 LEU A CA 1
ATOM 686 C C . LEU A 1 88 ? 2.430 -5.460 3.999 1.00 95.12 88 LEU A C 1
ATOM 688 O O . LEU A 1 88 ? 2.298 -5.711 5.204 1.00 95.12 88 LEU A O 1
ATOM 692 N N . ARG A 1 89 ? 2.249 -4.230 3.512 1.00 95.88 89 ARG A N 1
ATOM 693 C CA . ARG A 1 89 ? 1.785 -3.090 4.308 1.00 95.88 89 ARG A CA 1
ATOM 694 C C . ARG A 1 89 ? 0.673 -2.367 3.577 1.00 95.88 89 ARG A C 1
ATOM 696 O O . ARG A 1 89 ? 0.713 -2.199 2.359 1.00 95.88 89 ARG A O 1
ATOM 703 N N . GLY A 1 90 ? -0.318 -1.948 4.354 1.00 93.62 90 GLY A N 1
ATOM 704 C CA . GLY A 1 90 ? -1.448 -1.187 3.861 1.00 93.62 90 GLY A CA 1
ATOM 705 C C . GLY A 1 90 ? -1.705 0.059 4.686 1.00 93.62 90 GLY A C 1
ATOM 706 O O . GLY A 1 90 ? -1.213 0.206 5.809 1.00 93.62 90 GLY A O 1
ATOM 707 N N . LYS A 1 91 ? -2.472 0.968 4.095 1.00 92.25 91 LYS A N 1
ATOM 708 C CA . LYS A 1 91 ? -2.841 2.246 4.695 1.00 92.25 91 LYS A CA 1
ATOM 709 C C . LYS A 1 91 ? -4.211 2.687 4.193 1.00 92.25 91 LYS A C 1
ATOM 711 O O . LYS A 1 91 ? -4.578 2.419 3.049 1.00 92.25 91 LYS A O 1
ATOM 716 N N . ILE A 1 92 ? -4.954 3.385 5.050 1.00 91.62 92 ILE A N 1
ATOM 717 C CA . ILE A 1 92 ? -6.214 4.034 4.677 1.00 91.62 92 ILE A CA 1
ATOM 718 C C . ILE A 1 92 ? -5.990 5.079 3.577 1.00 91.62 92 ILE A C 1
ATOM 720 O O . ILE A 1 92 ? -5.051 5.876 3.629 1.00 91.62 92 ILE A O 1
ATOM 724 N N . THR A 1 93 ? -6.897 5.122 2.609 1.00 84.31 93 THR A N 1
ATOM 725 C CA . THR A 1 93 ? -7.068 6.279 1.731 1.00 84.31 93 THR A CA 1
ATOM 726 C C . THR A 1 93 ? -8.174 7.140 2.319 1.00 84.31 93 THR A C 1
ATOM 728 O O . THR A 1 93 ? -9.277 6.645 2.552 1.00 84.31 93 THR A O 1
ATOM 731 N N . TYR A 1 94 ? -7.896 8.412 2.590 1.00 72.44 94 TYR A N 1
ATOM 732 C CA . TYR A 1 94 ? -8.917 9.291 3.146 1.00 72.44 94 TYR A CA 1
ATOM 733 C C . TYR A 1 94 ? -10.032 9.519 2.120 1.00 72.44 94 TYR A C 1
ATOM 735 O O . TYR A 1 94 ? -9.798 10.101 1.061 1.00 72.44 94 TYR A O 1
ATOM 743 N N . SER A 1 95 ? -11.245 9.085 2.451 1.00 61.81 95 SER A N 1
ATOM 744 C CA . SER A 1 95 ? -12.466 9.554 1.808 1.00 61.81 95 SER A CA 1
ATOM 745 C C . SER A 1 95 ? -13.525 9.802 2.879 1.00 61.81 95 SER A C 1
ATOM 747 O O . SER A 1 95 ? -13.599 9.097 3.884 1.00 61.81 95 SER A O 1
ATOM 749 N N . ASP A 1 96 ? -14.326 10.839 2.678 1.00 60.78 96 ASP A N 1
ATOM 750 C CA . ASP A 1 96 ? -15.355 11.309 3.602 1.00 60.78 96 ASP A CA 1
ATOM 751 C C . ASP A 1 96 ? -16.526 10.323 3.764 1.00 60.78 96 ASP A C 1
ATOM 753 O O . ASP A 1 96 ? -17.306 10.454 4.709 1.00 60.78 96 ASP A O 1
ATOM 757 N N . LYS A 1 97 ? -16.679 9.353 2.845 1.00 59.84 97 LYS A N 1
ATOM 758 C CA . LYS A 1 97 ? -17.873 8.489 2.752 1.00 59.84 97 LYS A CA 1
ATOM 759 C C . LYS A 1 97 ? -17.617 7.016 2.438 1.00 59.84 97 LYS A C 1
ATOM 761 O O . LYS A 1 97 ? -18.544 6.221 2.560 1.00 59.84 97 LYS A O 1
ATOM 766 N N . CYS A 1 98 ? -16.410 6.643 2.024 1.00 59.56 98 CYS A N 1
ATOM 767 C CA . CYS A 1 98 ? -16.090 5.278 1.615 1.00 59.56 98 CYS A CA 1
ATOM 768 C C . CYS A 1 98 ? -14.738 4.836 2.184 1.00 59.56 98 CYS A C 1
ATOM 770 O O . CYS A 1 98 ? -13.709 5.474 1.946 1.00 59.56 98 CYS A O 1
ATOM 772 N N . GLU A 1 99 ? -14.750 3.747 2.949 1.00 75.12 99 GLU A N 1
ATOM 773 C CA . GLU A 1 99 ? -13.553 3.199 3.581 1.00 75.12 99 GLU A CA 1
ATOM 774 C C . GLU A 1 99 ? -12.777 2.395 2.538 1.00 75.12 99 GLU A C 1
ATOM 776 O O . GLU A 1 99 ? -13.145 1.280 2.161 1.00 75.12 99 GLU A O 1
ATOM 781 N N . HIS A 1 100 ? -11.710 2.988 2.024 1.00 87.31 100 HIS A N 1
ATOM 782 C CA . HIS A 1 100 ? -10.779 2.307 1.144 1.00 87.31 100 HIS A CA 1
ATOM 783 C C . HIS A 1 100 ? -9.411 2.264 1.817 1.00 87.31 100 HIS A C 1
ATOM 785 O O . HIS A 1 100 ? -8.995 3.191 2.516 1.00 87.31 100 HIS A O 1
ATOM 791 N N . ALA A 1 101 ? -8.721 1.151 1.624 1.00 92.31 101 ALA A N 1
ATOM 792 C CA . ALA A 1 101 ? -7.332 0.983 1.992 1.00 92.31 101 ALA A CA 1
ATOM 793 C C . ALA A 1 101 ? -6.600 0.440 0.773 1.00 92.31 101 ALA A C 1
ATOM 795 O O . ALA A 1 101 ? -7.171 -0.318 -0.014 1.00 92.31 101 ALA A O 1
ATOM 796 N N . PHE A 1 102 ? -5.342 0.827 0.623 1.00 94.00 102 PHE A N 1
ATOM 797 C CA . PHE A 1 102 ? -4.459 0.200 -0.349 1.00 94.00 102 PHE A CA 1
ATOM 798 C C . PHE A 1 102 ? -3.470 -0.703 0.376 1.00 94.00 102 PHE A C 1
ATOM 800 O O . PHE A 1 102 ? -3.101 -0.438 1.520 1.00 94.00 102 PHE A O 1
ATOM 807 N N . ILE A 1 103 ? -3.043 -1.758 -0.311 1.00 95.56 103 ILE A N 1
ATOM 808 C CA . ILE A 1 103 ? -1.934 -2.626 0.079 1.00 95.56 103 ILE A CA 1
ATOM 809 C C . ILE A 1 103 ? -0.898 -2.496 -1.034 1.00 95.56 103 ILE A C 1
ATOM 811 O O . ILE A 1 103 ? -1.248 -2.643 -2.205 1.00 95.56 103 ILE A O 1
ATOM 815 N N . ILE A 1 104 ? 0.354 -2.200 -0.686 1.00 93.38 104 ILE A N 1
ATOM 816 C CA . ILE A 1 104 ? 1.443 -2.210 -1.670 1.00 93.38 104 ILE A CA 1
ATOM 817 C C . ILE A 1 104 ? 1.954 -3.634 -1.828 1.00 93.38 104 ILE A C 1
ATOM 819 O O . ILE A 1 104 ? 2.275 -4.289 -0.837 1.00 93.38 104 ILE A O 1
ATOM 823 N N . LEU A 1 105 ? 2.031 -4.087 -3.079 1.00 92.25 105 LEU A N 1
ATOM 824 C CA . LEU A 1 105 ? 2.657 -5.347 -3.464 1.00 92.25 105 LEU A CA 1
ATOM 825 C C . LEU A 1 105 ? 4.154 -5.110 -3.695 1.00 92.25 105 LEU A C 1
ATOM 827 O O . LEU A 1 105 ? 4.527 -4.128 -4.333 1.00 92.25 105 LEU A O 1
ATOM 831 N N . SER A 1 106 ? 5.002 -6.002 -3.185 1.00 87.19 106 SER A N 1
ATOM 832 C CA . SER A 1 106 ? 6.431 -6.025 -3.530 1.00 87.19 106 SER A CA 1
ATOM 833 C C . SER A 1 106 ? 6.616 -6.443 -5.000 1.00 87.19 106 SER A C 1
ATOM 835 O O . SER A 1 106 ? 5.804 -7.222 -5.507 1.00 87.19 106 SER A O 1
ATOM 837 N N . PRO A 1 107 ? 7.688 -5.995 -5.683 1.00 82.62 107 PRO A N 1
ATOM 838 C CA . PRO A 1 107 ? 7.987 -6.400 -7.060 1.00 82.62 107 PRO A CA 1
ATOM 839 C C . PRO A 1 107 ? 8.142 -7.917 -7.242 1.00 82.62 107 PRO A C 1
ATOM 841 O O . PRO A 1 107 ? 7.954 -8.418 -8.344 1.00 82.62 107 PRO A O 1
ATOM 844 N N . ASN A 1 108 ? 8.458 -8.650 -6.170 1.00 83.44 108 ASN A N 1
ATOM 845 C CA . ASN A 1 108 ? 8.662 -10.101 -6.193 1.00 83.44 108 ASN A CA 1
ATOM 846 C C . ASN A 1 108 ? 7.487 -10.886 -5.590 1.00 83.44 108 ASN A C 1
ATOM 848 O O . ASN A 1 108 ? 7.647 -12.045 -5.205 1.00 83.44 108 ASN A O 1
ATOM 852 N N . PHE A 1 109 ? 6.322 -10.255 -5.429 1.00 88.88 109 PHE A N 1
ATOM 853 C CA . PHE A 1 109 ? 5.180 -10.902 -4.797 1.00 88.88 109 PHE A CA 1
ATOM 854 C C . PHE A 1 109 ? 4.591 -11.998 -5.698 1.00 88.88 109 PHE A C 1
ATOM 856 O O . PHE A 1 109 ? 4.330 -11.772 -6.876 1.00 88.88 109 PHE A O 1
ATOM 863 N N . ILE A 1 110 ? 4.404 -13.197 -5.144 1.00 91.19 110 ILE A N 1
ATOM 864 C CA . ILE A 1 110 ? 4.045 -14.401 -5.905 1.00 91.19 110 ILE A CA 1
ATOM 865 C C . ILE A 1 110 ? 2.536 -14.419 -6.194 1.00 91.19 110 ILE A C 1
ATOM 867 O O . ILE A 1 110 ? 1.728 -14.217 -5.286 1.00 91.19 110 ILE A O 1
ATOM 871 N N . ASP A 1 111 ? 2.148 -14.741 -7.432 1.00 91.31 111 ASP A N 1
ATOM 872 C CA . ASP A 1 111 ? 0.742 -14.785 -7.874 1.00 91.31 111 ASP A CA 1
ATOM 873 C C . ASP A 1 111 ? -0.144 -15.703 -7.011 1.00 91.31 111 ASP A C 1
ATOM 875 O O . ASP A 1 111 ? -1.283 -15.356 -6.689 1.00 91.31 111 ASP A O 1
ATOM 879 N N . ASP A 1 112 ? 0.378 -16.855 -6.580 1.00 94.06 112 ASP A N 1
ATOM 880 C CA . ASP A 1 112 ? -0.340 -17.776 -5.690 1.00 94.06 112 ASP A CA 1
ATOM 881 C C . ASP A 1 112 ? -0.639 -17.144 -4.323 1.00 94.06 112 ASP A C 1
ATOM 883 O O . ASP A 1 112 ? -1.715 -17.352 -3.756 1.00 94.06 112 ASP A O 1
ATOM 887 N N . ASP A 1 113 ? 0.291 -16.353 -3.785 1.00 95.38 113 ASP A N 1
ATOM 888 C CA . ASP A 1 113 ? 0.098 -15.646 -2.519 1.00 95.38 113 ASP A CA 1
ATOM 889 C C . ASP A 1 113 ? -0.838 -14.445 -2.689 1.00 95.38 113 ASP A C 1
ATOM 891 O O . ASP A 1 113 ? -1.658 -14.177 -1.809 1.00 95.38 113 ASP A O 1
ATOM 895 N N . LEU A 1 114 ? -0.827 -13.797 -3.858 1.00 96.31 114 LEU A N 1
ATOM 896 C CA . LEU A 1 114 ? -1.821 -12.789 -4.228 1.00 96.31 114 LEU A CA 1
ATOM 897 C C . LEU A 1 114 ? -3.231 -13.374 -4.302 1.00 96.31 114 LEU A C 1
ATOM 899 O O . LEU A 1 114 ? -4.169 -12.782 -3.762 1.00 96.31 114 LEU A O 1
ATOM 903 N N . ALA A 1 115 ? -3.397 -14.551 -4.902 1.00 96.69 115 ALA A N 1
ATOM 904 C CA . ALA A 1 115 ? -4.686 -15.230 -4.946 1.00 96.69 115 ALA A CA 1
ATOM 905 C C . ALA A 1 115 ? -5.197 -15.572 -3.535 1.00 96.69 115 ALA A C 1
ATOM 907 O O . ALA A 1 115 ? -6.376 -15.355 -3.238 1.00 96.69 115 ALA A O 1
ATOM 908 N N . LYS A 1 116 ? -4.320 -16.054 -2.642 1.00 97.56 116 LYS A N 1
ATOM 909 C CA . LYS A 1 116 ? -4.660 -16.318 -1.231 1.00 97.56 116 LYS A CA 1
ATOM 910 C C . LYS A 1 116 ? -5.079 -15.043 -0.500 1.00 97.56 116 LYS A C 1
ATOM 912 O O . LYS A 1 116 ? -6.157 -15.029 0.090 1.00 97.56 116 LYS A O 1
ATOM 917 N N . LEU A 1 117 ? -4.298 -13.968 -0.622 1.00 97.88 117 LEU A N 1
ATOM 918 C CA . LEU A 1 117 ? -4.602 -12.665 -0.029 1.00 97.88 117 LEU A CA 1
ATOM 919 C C . LEU A 1 117 ? -5.970 -12.137 -0.485 1.00 97.88 117 LEU A C 1
ATOM 921 O O . LEU A 1 117 ? -6.791 -11.732 0.337 1.00 97.88 117 LEU A O 1
ATOM 925 N N . ILE A 1 118 ? -6.249 -12.172 -1.792 1.00 97.81 118 ILE A N 1
ATOM 926 C CA . ILE A 1 118 ? -7.535 -11.728 -2.351 1.00 97.81 118 ILE A CA 1
ATOM 927 C C . ILE A 1 118 ? -8.689 -12.566 -1.791 1.00 97.81 118 ILE A C 1
ATOM 929 O O . ILE A 1 118 ? -9.735 -12.0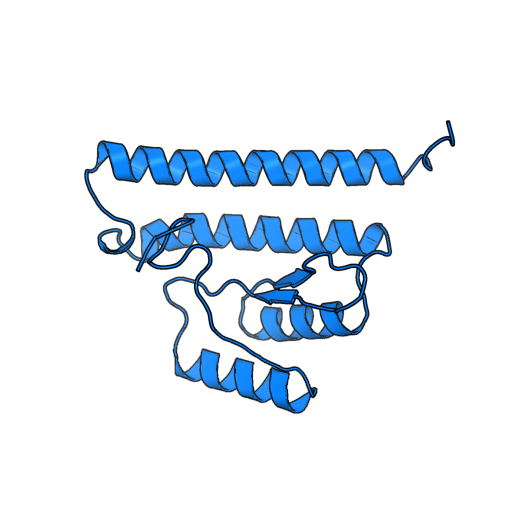15 -1.442 1.00 97.81 118 ILE A O 1
ATOM 933 N N . ASN A 1 119 ? -8.522 -13.886 -1.708 1.00 97.88 119 ASN A N 1
ATOM 934 C CA . ASN A 1 119 ? -9.547 -14.778 -1.173 1.00 97.88 119 ASN A CA 1
ATOM 935 C C . ASN A 1 119 ? -9.803 -14.525 0.317 1.00 97.88 119 ASN A C 1
ATOM 937 O O . ASN A 1 119 ? -10.958 -14.510 0.737 1.00 97.88 119 ASN A O 1
ATOM 941 N N . GLU A 1 120 ? -8.757 -14.271 1.103 1.00 98.12 120 GLU A N 1
ATOM 942 C CA . GLU A 1 120 ? -8.874 -13.945 2.525 1.00 98.12 120 GLU A CA 1
ATOM 943 C C . GLU A 1 120 ? -9.599 -12.613 2.751 1.00 98.12 120 GLU A C 1
ATOM 945 O O . GLU A 1 120 ? -10.516 -12.534 3.570 1.00 98.12 120 GLU A O 1
ATOM 950 N N . LEU A 1 121 ? -9.267 -11.579 1.973 1.00 97.56 121 LEU A N 1
ATOM 951 C CA . LEU A 1 121 ? -9.964 -10.291 2.015 1.00 97.56 121 LEU A CA 1
ATOM 952 C C . LEU A 1 121 ? -11.445 -10.433 1.624 1.00 97.56 121 LEU A C 1
ATOM 954 O O . LEU A 1 121 ? -12.322 -9.894 2.302 1.00 97.56 121 LEU A O 1
ATOM 958 N N . LYS A 1 122 ? -11.750 -11.211 0.578 1.00 97.44 122 LYS A N 1
ATOM 959 C CA . LYS A 1 122 ? -13.135 -11.494 0.164 1.00 97.44 122 LYS A CA 1
ATOM 960 C C . LYS A 1 122 ? -13.910 -12.295 1.208 1.00 97.44 122 LYS A C 1
ATOM 962 O O . LYS A 1 122 ? -15.094 -12.033 1.399 1.00 97.44 122 LYS A O 1
ATOM 967 N N . ALA A 1 123 ? -13.264 -13.228 1.910 1.00 97.50 123 ALA A N 1
ATOM 968 C CA . ALA A 1 123 ? -13.882 -13.974 3.008 1.00 97.50 123 ALA A CA 1
ATOM 969 C C . ALA A 1 123 ? -14.293 -13.061 4.181 1.00 97.50 123 ALA A C 1
ATOM 971 O O . ALA A 1 123 ? -15.252 -13.362 4.888 1.00 97.50 123 ALA A O 1
ATOM 972 N N . HIS A 1 124 ? -13.626 -11.912 4.334 1.00 95.81 124 HIS A N 1
ATOM 973 C CA . HIS A 1 124 ? -13.998 -10.842 5.266 1.00 95.81 124 HIS A CA 1
ATOM 974 C C . HIS A 1 124 ? -15.005 -9.831 4.679 1.00 95.81 124 HIS A C 1
ATOM 976 O O . HIS A 1 124 ? -15.271 -8.800 5.291 1.00 95.81 124 HIS A O 1
ATOM 982 N N . ASN A 1 125 ? -15.609 -10.132 3.524 1.00 95.56 125 ASN A N 1
ATOM 983 C CA . ASN A 1 125 ? -16.555 -9.284 2.788 1.00 95.56 125 ASN A CA 1
ATOM 984 C C . ASN A 1 125 ? -15.963 -7.973 2.239 1.00 95.56 125 ASN A C 1
ATOM 986 O O . ASN A 1 125 ? -16.705 -7.022 1.984 1.00 95.56 125 ASN A O 1
ATOM 990 N N . PHE A 1 126 ? -14.648 -7.911 2.009 1.00 95.06 126 PHE A N 1
ATOM 991 C CA . PHE A 1 126 ? -14.035 -6.770 1.332 1.00 95.06 126 PHE A CA 1
ATOM 992 C C . PHE A 1 126 ? -14.071 -6.933 -0.192 1.00 95.06 126 PHE A C 1
ATOM 994 O O . PHE A 1 126 ? -13.780 -8.001 -0.736 1.00 95.06 126 PHE A O 1
ATOM 1001 N N . SER A 1 127 ? -14.394 -5.843 -0.893 1.00 94.19 127 SER A N 1
ATOM 1002 C CA . SER A 1 127 ? -14.177 -5.746 -2.338 1.00 94.19 127 SER A CA 1
ATOM 1003 C C . SER A 1 127 ? -12.700 -5.470 -2.607 1.00 94.19 127 SER A C 1
ATOM 1005 O O . SER A 1 127 ? -12.108 -4.607 -1.959 1.00 94.19 127 SER A O 1
ATOM 1007 N N . VAL A 1 128 ? -12.106 -6.195 -3.555 1.00 95.50 128 VAL A N 1
ATOM 1008 C CA . VAL A 1 128 ? -10.672 -6.118 -3.854 1.00 95.50 128 VAL A CA 1
ATOM 1009 C C . VAL A 1 128 ? -10.464 -5.891 -5.343 1.00 95.50 128 VAL A C 1
ATOM 1011 O O . VAL A 1 128 ? -10.967 -6.661 -6.164 1.00 95.50 128 VAL A O 1
ATOM 1014 N N . THR A 1 129 ? -9.664 -4.878 -5.666 1.00 94.38 129 THR A N 1
ATOM 1015 C CA . THR A 1 129 ? -9.214 -4.571 -7.025 1.00 94.38 129 THR A CA 1
ATOM 1016 C C . THR A 1 129 ? -7.694 -4.504 -7.024 1.00 94.38 129 THR A C 1
ATOM 1018 O O . THR A 1 129 ? -7.112 -3.717 -6.280 1.00 94.38 129 THR A O 1
ATOM 1021 N N . VAL A 1 130 ? -7.052 -5.313 -7.866 1.00 93.69 130 VAL A N 1
ATOM 1022 C CA . VAL A 1 130 ? -5.611 -5.209 -8.123 1.00 93.69 130 VAL A CA 1
ATOM 1023 C C . VAL A 1 130 ? -5.404 -4.160 -9.207 1.00 93.69 130 VAL A C 1
ATOM 1025 O O . VAL A 1 130 ? -6.017 -4.236 -10.271 1.00 93.69 130 VAL A O 1
ATOM 1028 N N . THR A 1 131 ? -4.572 -3.162 -8.930 1.00 91.12 131 THR A N 1
ATOM 1029 C CA . THR A 1 131 ? -4.270 -2.075 -9.863 1.00 91.12 131 THR A CA 1
ATOM 1030 C C . THR A 1 131 ? -2.859 -1.553 -9.626 1.00 91.12 131 THR A C 1
ATOM 1032 O O . THR A 1 131 ? -2.296 -1.720 -8.548 1.00 91.12 131 THR A O 1
ATOM 1035 N N . SER A 1 132 ? -2.301 -0.884 -10.627 1.00 85.94 132 SER A N 1
ATOM 1036 C CA . SER A 1 132 ? -1.081 -0.088 -10.502 1.00 85.94 132 SER A CA 1
ATOM 1037 C C . SER A 1 132 ? -1.413 1.343 -10.078 1.00 85.94 132 SER A C 1
ATOM 1039 O O . SER A 1 132 ? -2.374 1.928 -10.586 1.00 85.94 132 SER A O 1
ATOM 1041 N N . LEU A 1 133 ? -0.584 1.935 -9.219 1.00 79.44 133 LEU A N 1
ATOM 1042 C CA . LEU A 1 133 ? -0.561 3.384 -9.007 1.00 79.44 133 LEU A CA 1
ATOM 1043 C C . LEU A 1 133 ? 0.031 4.056 -10.252 1.00 79.44 133 LEU A C 1
ATOM 1045 O O . LEU A 1 133 ? 1.050 3.604 -10.765 1.00 79.44 133 LEU A O 1
ATOM 1049 N N . CYS A 1 134 ? -0.634 5.096 -10.760 1.00 72.50 134 CYS A N 1
ATOM 1050 C CA . CYS A 1 134 ? -0.257 5.869 -11.958 1.00 72.50 134 CYS A CA 1
ATOM 1051 C C . CYS A 1 134 ? -0.238 5.103 -13.304 1.00 72.50 134 CYS A C 1
ATOM 1053 O O . CYS A 1 134 ? -0.419 5.728 -14.342 1.00 72.50 134 CYS A O 1
ATOM 1055 N N . GLY A 1 135 ? -0.163 3.767 -13.307 1.00 63.56 135 GLY A N 1
ATOM 1056 C CA . GLY A 1 135 ? -0.340 2.896 -14.476 1.00 63.56 135 GLY A CA 1
ATOM 1057 C C . GLY A 1 135 ? 0.504 3.252 -15.702 1.00 63.56 135 GLY A C 1
ATOM 1058 O O . GLY A 1 135 ? 1.463 4.009 -15.638 1.00 63.56 135 GLY A O 1
ATOM 1059 N N . LYS A 1 136 ? 0.128 2.713 -16.870 1.00 60.06 136 LYS A N 1
ATOM 1060 C CA . LYS A 1 136 ? 0.737 3.104 -18.160 1.00 60.06 136 LYS A CA 1
ATOM 1061 C C . LYS A 1 136 ? 0.429 4.568 -18.528 1.00 60.06 136 LYS A C 1
ATOM 1063 O O . LYS A 1 136 ? 1.037 5.138 -19.435 1.00 60.06 136 LYS A O 1
ATOM 1068 N N . TRP A 1 137 ? -0.552 5.171 -17.863 1.00 60.97 137 TRP A N 1
ATOM 1069 C CA . TRP A 1 137 ? -1.199 6.408 -18.272 1.00 60.97 137 TRP A CA 1
ATOM 1070 C C . TRP A 1 137 ? -1.026 7.471 -17.184 1.00 60.97 137 TRP A C 1
ATOM 1072 O O . TRP A 1 137 ? -1.913 7.708 -16.369 1.00 60.97 137 TRP A O 1
ATOM 1082 N N . ASN A 1 138 ? 0.127 8.138 -17.194 1.00 66.31 138 ASN A N 1
ATOM 1083 C CA . ASN A 1 138 ? 0.401 9.259 -16.298 1.00 66.31 138 ASN A CA 1
ATOM 1084 C C . ASN A 1 138 ? -0.425 10.494 -16.716 1.00 66.31 138 ASN A C 1
ATOM 1086 O O . ASN A 1 138 ? 0.034 11.315 -17.508 1.00 66.31 138 ASN A O 1
ATOM 1090 N N . GLY A 1 139 ? -1.649 10.621 -16.198 1.00 74.06 139 GLY A N 1
ATOM 1091 C CA . GLY A 1 139 ? -2.474 11.830 -16.318 1.00 74.06 139 GLY A CA 1
ATOM 1092 C C . GLY A 1 139 ? -3.496 11.833 -17.461 1.00 74.06 139 GLY A C 1
ATOM 1093 O O . GLY A 1 139 ? -3.865 10.796 -18.007 1.00 74.06 139 GLY A O 1
ATOM 1094 N N . VAL A 1 140 ? -4.009 13.026 -17.782 1.00 78.81 140 VAL A N 1
ATOM 1095 C CA . VAL A 1 140 ? -5.098 13.216 -18.755 1.00 78.81 140 VAL A CA 1
ATOM 1096 C C . VAL A 1 140 ? -4.626 12.894 -20.170 1.00 78.81 140 VAL A C 1
ATOM 1098 O O . VAL A 1 140 ? -3.570 13.353 -20.605 1.00 78.81 140 VAL A O 1
ATOM 1101 N N . ARG A 1 141 ? -5.451 12.155 -20.915 1.00 69.44 141 ARG A N 1
ATOM 1102 C CA . ARG A 1 141 ? -5.262 11.881 -22.341 1.00 69.44 141 ARG A CA 1
ATOM 1103 C C . ARG A 1 141 ? -6.559 12.114 -23.107 1.00 69.44 141 ARG A C 1
ATOM 1105 O O . ARG A 1 141 ? -7.642 12.030 -22.535 1.00 69.44 141 ARG A O 1
ATOM 1112 N N . VAL A 1 142 ? -6.420 12.427 -24.392 1.00 80.06 142 VAL A N 1
ATOM 1113 C CA . VAL A 1 142 ? -7.520 12.426 -25.361 1.00 80.06 142 VAL A CA 1
ATOM 1114 C C . VAL A 1 142 ? -7.382 11.141 -26.171 1.00 80.06 142 VAL A C 1
ATOM 1116 O O . VAL A 1 142 ? -6.310 10.902 -26.730 1.00 80.06 142 VAL A O 1
ATOM 1119 N N . GLU A 1 143 ? -8.430 10.320 -26.165 1.00 75.56 143 GLU A N 1
ATOM 1120 C CA . GLU A 1 143 ? -8.555 9.091 -26.965 1.00 75.56 143 GLU A CA 1
ATOM 1121 C C . GLU A 1 143 ? -9.338 9.349 -28.255 1.00 75.56 143 GLU A C 1
ATOM 1123 O O . GLU A 1 143 ? -10.314 10.137 -28.207 1.00 75.56 143 GLU A O 1
#

Foldseek 3Di:
DDPDPPVLVVLVVVLVVLVVVLVVLVVVVVVVCVVVVHDPVRDDLVVQQVSQVSVQVSLQVNQVSCVVVVNDDPLQVVLQVLQVVQVWGKHWDDDPPDTDMDIDDRPPRDPVVVVVSCVVCVVVVDDDDDDDDCPPPNDDDDD

Radius of gyration: 17.3 Å; chains: 1; bounding box: 40×47×49 Å

Sequence (143 aa):
MRDSCSIINPILDNINVLSNIAVDIFNQLEEELYLTGLTIDDLQPCHLQNFYDFLLDLIHMNQGLLSALGISQPNVNIICAIAQNYSLRGKITYSDKCEHAFIILSPNFIDDDLAKLINELKAHNFSVTVTSLCGKWNGVRVE